Protein AF-A0A970WN74-F1 (afdb_monomer)

Foldseek 3Di:
DDDQDQQDPPQDPQLNVQCVVCSVVFPDDPPVLNVLSSQLSNLLVQLLPDPDPVSVVVSLVSNVVSCVVSVQAPDPDDDDDDDDRPVNVSVVVSVVVVD

Sequence (99 aa):
MSRKPTAPSHLDTAAKTVWKRLVGEIPDQSPGTLLTLEQLCYAWSQWSTAEDDDSRLRWSRCCRQWLAELKLTPKSRKASGRQTSALLRLTQDRRSDAS

pLDDT: mean 79.5, std 17.75, range [36.66, 95.88]

Solvent-accessible surface area (backbone atoms only — not comparable to full-atom values): 5935 Å² total; per-residue (Å²): 132,85,79,77,83,78,69,67,83,89,50,53,74,64,17,42,53,48,38,70,63,44,71,77,70,42,90,61,83,47,74,69,51,48,52,44,49,50,53,28,19,50,27,46,37,53,30,72,70,41,88,49,71,67,54,28,52,52,25,49,50,49,31,53,50,34,32,51,75,55,60,50,46,92,81,85,70,80,94,70,78,97,70,76,38,54,65,55,54,56,56,54,49,58,59,59,75,73,108

Structure (mmCIF, N/CA/C/O backbone):
data_AF-A0A970WN74-F1
#
_entry.id   AF-A0A970WN74-F1
#
loop_
_atom_site.group_PDB
_atom_site.id
_atom_site.type_symbol
_atom_site.label_atom_id
_atom_site.label_alt_id
_atom_site.label_comp_id
_atom_site.label_asym_id
_atom_site.label_entity_id
_atom_site.label_seq_id
_atom_site.pdbx_PDB_ins_code
_atom_site.Cartn_x
_atom_site.Cartn_y
_atom_site.Cartn_z
_atom_site.occupancy
_atom_site.B_iso_or_equiv
_atom_site.auth_seq_id
_atom_site.auth_comp_id
_atom_site.auth_asym_id
_atom_site.auth_atom_id
_atom_site.pdbx_PDB_model_num
ATOM 1 N N . MET A 1 1 ? -8.052 10.733 21.059 1.00 42.72 1 MET A N 1
ATOM 2 C CA . MET A 1 1 ? -7.519 10.785 19.679 1.00 42.72 1 MET A CA 1
ATOM 3 C C . MET A 1 1 ? -6.614 9.577 19.473 1.00 42.72 1 MET A C 1
ATOM 5 O O . MET A 1 1 ? -5.529 9.566 20.040 1.00 42.72 1 MET A O 1
ATOM 9 N N . SER A 1 2 ? -7.047 8.538 18.749 1.00 53.56 2 SER A N 1
ATOM 10 C CA . SER A 1 2 ? -6.153 7.409 18.440 1.00 53.56 2 SER A CA 1
ATOM 11 C C . SER A 1 2 ? -5.046 7.881 17.504 1.00 53.56 2 SER A C 1
ATOM 13 O O . SER A 1 2 ? -5.323 8.422 16.432 1.00 53.56 2 SER A O 1
ATOM 15 N N . ARG A 1 3 ? -3.787 7.713 17.924 1.00 69.75 3 ARG A N 1
ATOM 16 C CA . ARG A 1 3 ? -2.623 7.963 17.069 1.00 69.75 3 ARG A CA 1
ATOM 17 C C . ARG A 1 3 ? -2.697 7.011 15.878 1.00 69.75 3 ARG A C 1
ATOM 19 O O . ARG A 1 3 ? -2.827 5.807 16.071 1.00 69.75 3 ARG A O 1
ATOM 26 N N . LYS A 1 4 ? -2.624 7.549 14.658 1.00 77.19 4 LYS A N 1
ATOM 27 C CA . LYS A 1 4 ? -2.508 6.717 13.457 1.00 77.19 4 LYS A CA 1
ATOM 28 C C . LYS A 1 4 ? -1.193 5.922 13.523 1.00 77.19 4 LYS A C 1
ATOM 30 O O . LYS A 1 4 ? -0.179 6.513 13.901 1.00 77.19 4 LYS A O 1
ATOM 35 N N . PRO A 1 5 ? -1.193 4.635 13.143 1.00 85.19 5 PRO A N 1
ATOM 36 C CA . PRO A 1 5 ? 0.011 3.821 13.087 1.00 85.19 5 PRO A CA 1
ATOM 37 C C . PRO A 1 5 ? 1.069 4.455 12.185 1.00 85.19 5 PRO A C 1
ATOM 39 O O . PRO A 1 5 ? 0.789 4.8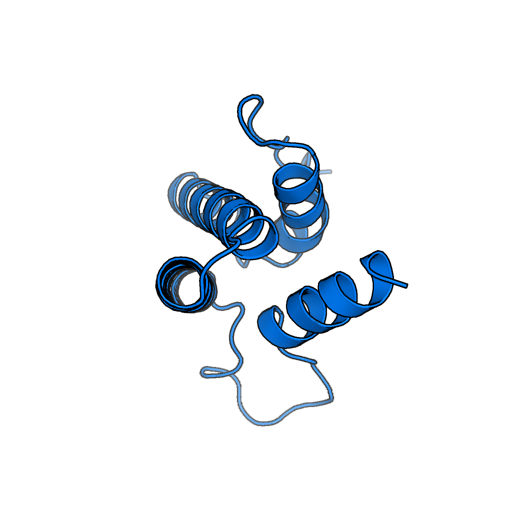55 11.048 1.00 85.19 5 PRO A O 1
ATOM 42 N N . THR A 1 6 ? 2.292 4.546 12.700 1.00 88.12 6 THR A N 1
ATOM 43 C CA . THR A 1 6 ? 3.445 5.026 11.938 1.00 88.12 6 THR A CA 1
ATOM 44 C C . THR A 1 6 ? 3.819 4.003 10.870 1.00 88.12 6 THR A C 1
ATOM 46 O O . THR A 1 6 ? 3.745 2.800 11.111 1.00 88.12 6 THR A O 1
ATOM 49 N N . ALA A 1 7 ? 4.229 4.482 9.696 1.00 89.31 7 ALA A N 1
ATOM 50 C CA . ALA A 1 7 ? 4.731 3.612 8.640 1.00 89.31 7 ALA A CA 1
ATOM 51 C C . ALA A 1 7 ? 5.999 2.862 9.100 1.00 89.31 7 ALA A C 1
ATOM 53 O O . ALA A 1 7 ? 6.856 3.484 9.739 1.00 89.31 7 ALA A O 1
ATOM 54 N N . PRO A 1 8 ? 6.158 1.577 8.744 1.00 91.31 8 PRO A N 1
ATOM 55 C CA . PRO A 1 8 ? 7.373 0.822 9.027 1.00 91.31 8 PRO A CA 1
ATOM 56 C C . PRO A 1 8 ? 8.630 1.501 8.464 1.00 91.31 8 PRO A C 1
ATOM 58 O O . PRO A 1 8 ? 8.618 2.099 7.382 1.00 91.31 8 PRO A O 1
ATOM 61 N N . SER A 1 9 ? 9.736 1.427 9.209 1.00 90.69 9 SER A N 1
ATOM 62 C CA . SER A 1 9 ? 10.981 2.144 8.892 1.00 90.69 9 SER A CA 1
ATOM 63 C C . SER A 1 9 ? 11.626 1.680 7.587 1.00 90.69 9 SER A C 1
ATOM 65 O O . SER A 1 9 ? 12.155 2.517 6.852 1.00 90.69 9 SER A O 1
ATOM 67 N N . HIS A 1 10 ? 11.528 0.381 7.295 1.00 89.31 10 HIS A N 1
ATOM 68 C CA . HIS A 1 10 ? 12.122 -0.280 6.133 1.00 89.31 10 HIS A CA 1
ATOM 69 C C . HIS A 1 10 ? 11.396 0.015 4.810 1.00 89.31 10 HIS A C 1
ATOM 71 O O . HIS A 1 10 ? 11.927 -0.295 3.749 1.00 89.31 10 HIS A O 1
ATOM 77 N N . LEU A 1 11 ? 10.195 0.604 4.848 1.00 92.00 11 LEU A N 1
ATOM 78 C CA . LEU A 1 11 ? 9.509 1.026 3.631 1.00 92.00 11 LEU A CA 1
ATOM 79 C C . LEU A 1 11 ? 10.257 2.198 2.986 1.00 92.00 11 LEU A C 1
ATOM 81 O O . LEU A 1 11 ? 10.672 3.143 3.666 1.00 92.00 11 LEU A O 1
ATOM 85 N N . ASP A 1 12 ? 10.388 2.174 1.666 1.00 92.81 12 ASP A N 1
ATOM 86 C CA . ASP A 1 12 ? 10.890 3.319 0.911 1.00 92.81 12 ASP A CA 1
ATOM 87 C C . ASP A 1 12 ? 9.880 4.484 0.884 1.00 92.81 12 ASP A C 1
ATOM 89 O O . ASP A 1 12 ? 8.772 4.421 1.429 1.00 92.81 12 ASP A O 1
ATOM 93 N N . THR A 1 13 ? 10.280 5.595 0.266 1.00 91.12 13 THR A N 1
ATOM 94 C CA . THR A 1 13 ? 9.472 6.818 0.184 1.00 91.12 13 THR A CA 1
ATOM 95 C C . THR A 1 13 ? 8.138 6.604 -0.540 1.00 91.12 13 THR A C 1
ATOM 97 O O . THR A 1 13 ? 7.113 7.142 -0.103 1.00 91.12 13 THR A O 1
ATOM 100 N N . ALA A 1 14 ? 8.116 5.800 -1.607 1.00 89.62 14 ALA A N 1
ATOM 101 C CA . ALA A 1 14 ? 6.901 5.523 -2.369 1.00 89.62 14 ALA A CA 1
ATOM 102 C C . ALA A 1 14 ? 5.917 4.690 -1.531 1.00 89.62 14 ALA A C 1
ATOM 104 O O . ALA A 1 14 ? 4.754 5.067 -1.362 1.00 89.62 14 ALA A O 1
ATOM 105 N N . ALA A 1 15 ? 6.404 3.623 -0.901 1.00 91.81 15 ALA A N 1
ATOM 106 C CA . ALA A 1 15 ? 5.635 2.772 -0.004 1.00 91.81 15 ALA A CA 1
ATOM 107 C C . ALA A 1 15 ? 5.105 3.546 1.220 1.00 91.81 15 ALA A C 1
ATOM 109 O O . ALA A 1 15 ? 3.928 3.436 1.569 1.00 91.81 15 ALA A O 1
ATOM 110 N N . LYS A 1 16 ? 5.926 4.409 1.838 1.00 93.19 16 LYS A N 1
ATOM 111 C CA . LYS A 1 16 ? 5.509 5.290 2.949 1.00 93.19 16 LYS A CA 1
ATOM 112 C C . LYS A 1 16 ? 4.403 6.265 2.543 1.00 93.19 16 LYS A C 1
ATOM 114 O O . LYS A 1 16 ? 3.552 6.609 3.369 1.00 93.19 16 LYS A O 1
ATOM 119 N N . THR A 1 17 ? 4.396 6.714 1.290 1.00 91.44 17 THR A N 1
ATOM 120 C CA . THR A 1 17 ? 3.345 7.591 0.758 1.00 91.44 17 THR A CA 1
ATOM 121 C C . THR A 1 17 ? 2.018 6.845 0.643 1.00 91.44 17 THR A C 1
ATOM 123 O O . THR A 1 17 ? 0.990 7.358 1.090 1.00 91.44 17 THR A O 1
ATOM 126 N N . VAL A 1 18 ? 2.039 5.606 0.144 1.00 90.44 18 VAL A N 1
ATOM 127 C CA . VAL A 1 18 ? 0.849 4.741 0.095 1.00 90.44 18 VAL A CA 1
ATOM 128 C C . VAL A 1 18 ? 0.329 4.427 1.498 1.00 90.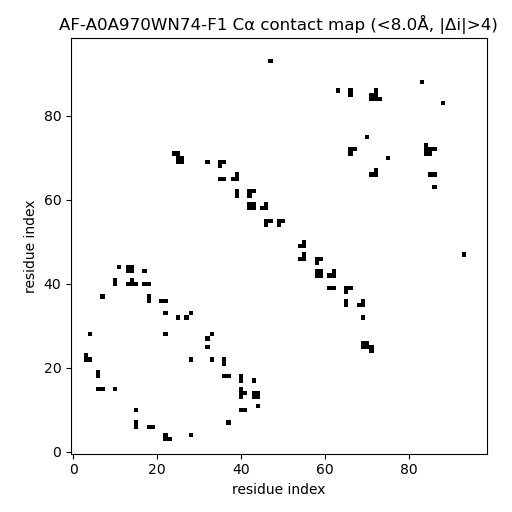44 18 VAL A C 1
ATOM 130 O O . VAL A 1 18 ? -0.873 4.557 1.738 1.00 90.44 18 VAL A O 1
ATOM 133 N N . TRP A 1 19 ? 1.216 4.127 2.451 1.00 93.38 19 TRP A N 1
ATOM 134 C CA . TRP A 1 19 ? 0.839 3.878 3.846 1.00 93.38 19 TRP A CA 1
ATOM 135 C C . TRP A 1 19 ? 0.046 5.043 4.439 1.00 93.38 19 TRP A C 1
ATOM 137 O O . TRP A 1 19 ? -1.061 4.859 4.942 1.00 93.38 19 TRP A O 1
ATOM 147 N N . LYS A 1 20 ? 0.584 6.268 4.352 1.00 91.25 20 LYS A N 1
ATOM 148 C CA . LYS A 1 20 ? -0.050 7.470 4.924 1.00 91.25 20 LYS A CA 1
ATOM 149 C C . LYS A 1 20 ? -1.449 7.721 4.363 1.00 91.25 20 LYS A C 1
ATOM 151 O O . LYS A 1 20 ? -2.308 8.219 5.090 1.00 91.25 20 LYS A O 1
ATOM 156 N N . ARG A 1 21 ? -1.669 7.379 3.092 1.00 87.19 21 ARG A N 1
ATOM 157 C CA . ARG A 1 21 ? -2.963 7.521 2.416 1.00 87.19 21 ARG A CA 1
ATOM 158 C C . ARG A 1 21 ? -3.957 6.462 2.889 1.00 87.19 21 ARG A C 1
ATOM 160 O O . ARG A 1 21 ? -5.069 6.803 3.272 1.00 87.19 21 ARG A O 1
ATOM 167 N N . LEU A 1 22 ? -3.545 5.195 2.909 1.00 88.50 22 LEU A N 1
ATOM 168 C CA . LEU A 1 22 ? -4.462 4.072 3.119 1.00 88.50 22 LEU A CA 1
ATOM 169 C C . LEU A 1 22 ? -4.687 3.698 4.587 1.00 88.50 22 LEU A C 1
ATOM 171 O O . LEU A 1 22 ? -5.746 3.171 4.907 1.00 88.50 22 LEU A O 1
ATOM 175 N N . VAL A 1 23 ? -3.766 4.004 5.506 1.00 89.75 23 VAL A N 1
ATOM 176 C CA . VAL A 1 23 ? -3.897 3.635 6.935 1.00 89.75 23 VAL A CA 1
ATOM 177 C C . VAL A 1 23 ? -5.131 4.248 7.619 1.00 89.75 23 VAL A C 1
ATOM 179 O O . VAL A 1 23 ? -5.569 3.779 8.667 1.00 89.75 23 VAL A O 1
ATOM 182 N N . GLY A 1 24 ? -5.699 5.316 7.047 1.00 85.81 24 GLY A N 1
ATOM 183 C CA . GLY A 1 24 ? -6.965 5.906 7.494 1.00 85.81 24 GLY A CA 1
ATOM 184 C C . GLY A 1 24 ? -8.212 5.355 6.794 1.00 85.81 24 GLY A C 1
ATOM 185 O O . GLY A 1 24 ? -9.313 5.651 7.244 1.00 85.81 24 GLY A O 1
ATOM 186 N N . GLU A 1 25 ? -8.048 4.599 5.706 1.00 84.12 25 GLU A N 1
ATOM 187 C CA . GLU A 1 25 ? -9.136 4.003 4.916 1.00 84.12 25 GLU A CA 1
ATOM 188 C C . GLU A 1 25 ? -9.372 2.518 5.253 1.00 84.12 25 GLU A C 1
ATOM 190 O O . GLU A 1 25 ? -10.421 1.974 4.907 1.00 84.12 25 GLU A O 1
ATOM 195 N N . ILE A 1 26 ? -8.414 1.857 5.916 1.00 84.19 26 ILE A N 1
ATOM 196 C CA . ILE A 1 26 ? -8.536 0.453 6.334 1.00 84.19 26 ILE A CA 1
ATOM 197 C C . ILE A 1 26 ? -9.612 0.273 7.424 1.00 84.19 26 ILE A C 1
ATOM 199 O O . ILE A 1 26 ? -9.802 1.163 8.256 1.00 84.19 26 ILE A O 1
ATOM 203 N N . PRO A 1 27 ? -10.321 -0.873 7.434 1.00 78.12 27 PRO A N 1
ATOM 204 C CA . PRO A 1 27 ? -11.459 -1.105 8.329 1.00 78.12 27 PRO A CA 1
ATOM 205 C C . PRO A 1 27 ? -11.080 -1.167 9.815 1.00 78.12 27 PRO A C 1
ATOM 207 O O . PRO A 1 27 ? -11.890 -0.808 10.667 1.00 78.12 27 PRO A O 1
ATOM 210 N N . ASP A 1 28 ? -9.862 -1.607 10.126 1.00 82.62 28 ASP A N 1
ATOM 211 C CA . ASP A 1 28 ? -9.313 -1.690 11.475 1.00 82.62 28 ASP A CA 1
ATOM 212 C C . ASP A 1 28 ? -7.786 -1.534 11.442 1.00 82.62 28 ASP A C 1
ATOM 214 O O . ASP A 1 28 ? -7.159 -1.597 10.388 1.00 82.62 28 ASP A O 1
ATOM 218 N N . GLN A 1 29 ? -7.188 -1.315 12.612 1.00 86.94 29 GLN A N 1
ATOM 219 C CA . GLN A 1 29 ? -5.737 -1.185 12.786 1.00 86.94 29 GLN A CA 1
ATOM 220 C C . GLN A 1 29 ? -5.167 -2.364 13.582 1.00 86.94 29 GLN A C 1
ATOM 222 O O . GLN A 1 29 ? -4.224 -2.198 14.357 1.00 86.94 29 GLN A O 1
ATOM 227 N N . SER A 1 30 ? -5.758 -3.554 13.436 1.00 88.0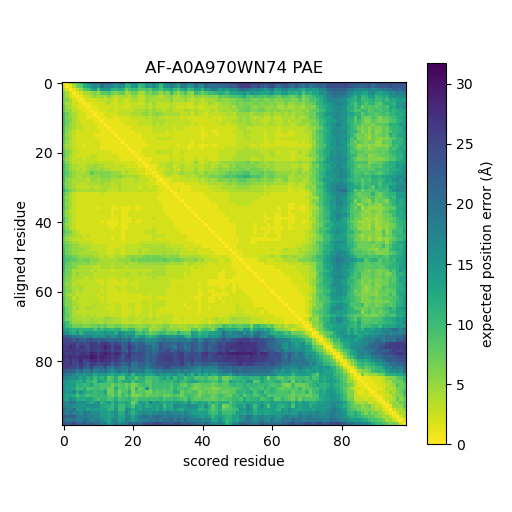6 30 SER A N 1
ATOM 228 C CA . SER A 1 30 ? -5.204 -4.759 14.047 1.00 88.06 30 SER A CA 1
ATOM 229 C C . SER A 1 30 ? -3.822 -5.079 13.456 1.00 88.06 30 SER A C 1
ATOM 231 O O . SER A 1 30 ? -3.540 -4.722 12.306 1.00 88.06 30 SER A O 1
ATOM 233 N N . PRO A 1 31 ? -2.949 -5.779 14.201 1.00 86.94 31 PRO A N 1
ATOM 234 C CA . PRO A 1 31 ? -1.623 -6.146 13.709 1.00 86.94 31 PRO A CA 1
ATOM 235 C C . PRO A 1 31 ? -1.655 -6.879 12.358 1.00 86.94 31 PRO A C 1
ATOM 237 O O . PRO A 1 31 ? -0.841 -6.585 11.489 1.00 86.94 31 PRO A O 1
ATOM 240 N N . GLY A 1 32 ? -2.630 -7.769 12.138 1.00 87.94 32 GLY A N 1
ATOM 241 C CA . GLY A 1 32 ? -2.789 -8.488 10.867 1.00 87.94 32 GLY A CA 1
ATOM 242 C C . GLY A 1 32 ? -3.145 -7.568 9.695 1.00 87.94 32 GLY A C 1
ATOM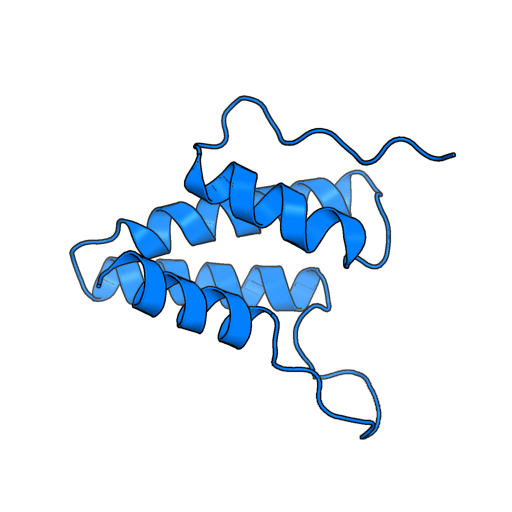 243 O O . GLY A 1 32 ? -2.557 -7.672 8.616 1.00 87.94 32 GLY A O 1
ATOM 244 N N . THR A 1 33 ? -4.051 -6.612 9.911 1.00 89.44 33 THR A N 1
ATOM 245 C CA . THR A 1 33 ? -4.435 -5.627 8.888 1.00 89.44 33 THR A CA 1
ATOM 246 C C . THR A 1 33 ? -3.279 -4.680 8.559 1.00 89.44 33 THR A C 1
ATOM 248 O O . THR A 1 33 ? -3.052 -4.365 7.392 1.00 89.44 33 THR A O 1
ATOM 251 N N . LEU A 1 34 ? -2.492 -4.272 9.560 1.00 91.50 34 LEU A N 1
ATOM 252 C CA . LEU A 1 34 ? -1.310 -3.429 9.352 1.00 91.50 34 LEU A CA 1
ATOM 253 C C . LEU A 1 34 ? -0.188 -4.158 8.603 1.00 91.50 34 LEU A C 1
ATOM 255 O O . LEU A 1 34 ? 0.409 -3.564 7.709 1.00 91.50 34 LEU A O 1
ATOM 259 N N . LEU A 1 35 ? 0.043 -5.444 8.889 1.00 92.50 35 LEU A N 1
ATOM 260 C CA . LEU A 1 35 ? 0.964 -6.274 8.104 1.00 92.50 35 LEU A CA 1
ATOM 261 C C . LEU A 1 35 ? 0.495 -6.400 6.651 1.00 92.50 35 LEU A C 1
ATOM 263 O O . LEU A 1 35 ? 1.287 -6.277 5.723 1.00 92.50 35 LEU A O 1
ATOM 267 N N . THR A 1 36 ? -0.806 -6.574 6.433 1.00 93.25 36 THR A N 1
ATOM 268 C CA . THR A 1 36 ? -1.378 -6.637 5.081 1.00 93.25 36 THR A CA 1
ATOM 269 C C . THR A 1 36 ? -1.197 -5.307 4.334 1.00 93.25 36 THR A C 1
ATOM 271 O O . THR A 1 36 ? -0.854 -5.290 3.150 1.00 93.25 36 THR A O 1
ATOM 274 N N . LEU A 1 37 ? -1.368 -4.174 5.027 1.00 94.00 37 LEU A N 1
ATOM 275 C CA . LEU A 1 37 ? -1.097 -2.846 4.476 1.00 94.00 37 LEU A CA 1
ATOM 276 C C . LEU A 1 37 ? 0.386 -2.657 4.138 1.00 94.00 37 LEU A C 1
ATOM 278 O O . LEU A 1 37 ? 0.701 -2.093 3.092 1.00 94.00 37 LEU A O 1
ATOM 282 N N . GLU A 1 38 ? 1.292 -3.144 4.981 1.00 94.81 38 GLU A N 1
ATOM 283 C CA . GLU A 1 38 ? 2.734 -3.120 4.728 1.00 94.81 38 GLU A CA 1
ATOM 284 C C . GLU A 1 38 ? 3.085 -3.877 3.444 1.00 94.81 38 GLU A C 1
ATOM 286 O O . GLU A 1 38 ? 3.745 -3.321 2.563 1.00 94.81 38 GLU A O 1
ATOM 291 N N . GLN A 1 39 ? 2.559 -5.097 3.289 1.00 95.31 39 GLN A N 1
ATOM 292 C CA . GLN A 1 39 ? 2.766 -5.919 2.094 1.00 95.31 39 GLN A CA 1
ATOM 293 C C . GLN A 1 39 ? 2.223 -5.251 0.827 1.00 95.31 39 GLN A C 1
ATOM 295 O O . GLN A 1 39 ? 2.864 -5.298 -0.225 1.00 95.31 39 GLN A O 1
ATOM 300 N N . LEU A 1 40 ? 1.075 -4.572 0.919 1.00 94.62 40 LEU A N 1
ATOM 301 C CA . LEU A 1 40 ? 0.560 -3.758 -0.179 1.00 94.62 40 LEU A CA 1
ATOM 302 C C . LEU A 1 40 ? 1.509 -2.603 -0.527 1.00 94.62 40 LEU A C 1
ATOM 304 O O . LEU A 1 40 ? 1.789 -2.383 -1.703 1.00 94.62 40 LEU A O 1
ATOM 308 N N . CYS A 1 41 ? 1.990 -1.858 0.470 1.00 94.94 41 CYS A N 1
ATOM 309 C CA . CYS A 1 41 ? 2.874 -0.713 0.249 1.00 94.94 41 CYS A CA 1
ATOM 310 C C . CYS A 1 41 ? 4.194 -1.147 -0.400 1.00 94.94 41 CYS A C 1
ATOM 312 O O . CYS A 1 41 ? 4.658 -0.502 -1.341 1.00 94.94 41 CYS A O 1
ATOM 314 N N . TYR A 1 42 ? 4.760 -2.264 0.057 1.00 95.06 42 TYR A N 1
ATOM 315 C CA . TYR A 1 42 ? 5.952 -2.852 -0.541 1.00 95.06 42 TYR A CA 1
ATOM 316 C C . TYR A 1 42 ? 5.698 -3.311 -1.983 1.00 95.06 42 TYR A C 1
ATOM 318 O O . TYR A 1 42 ? 6.418 -2.903 -2.894 1.00 95.06 42 TYR A O 1
ATOM 326 N N . ALA A 1 43 ? 4.631 -4.083 -2.221 1.00 94.75 43 ALA A N 1
ATOM 327 C CA . ALA A 1 43 ? 4.269 -4.537 -3.563 1.00 94.75 43 ALA A CA 1
ATOM 328 C C . ALA A 1 43 ? 4.012 -3.366 -4.525 1.00 94.75 43 ALA A C 1
ATOM 330 O O . ALA A 1 43 ? 4.368 -3.449 -5.699 1.00 94.75 43 ALA A O 1
ATOM 331 N N . TRP A 1 44 ? 3.430 -2.268 -4.032 1.00 93.00 44 TRP A N 1
ATOM 332 C CA . TRP A 1 44 ? 3.216 -1.052 -4.809 1.00 93.00 44 TRP A CA 1
ATOM 333 C C . TRP A 1 44 ? 4.530 -0.409 -5.246 1.00 93.00 44 TRP A C 1
ATOM 335 O O . TRP A 1 44 ? 4.679 -0.058 -6.416 1.00 93.00 44 TRP A O 1
ATOM 345 N N . SER A 1 45 ? 5.489 -0.284 -4.324 1.00 94.19 45 SER A N 1
ATOM 346 C CA . SER A 1 45 ? 6.812 0.247 -4.649 1.00 94.19 45 SER A CA 1
ATOM 347 C C . SER A 1 45 ? 7.495 -0.599 -5.724 1.00 94.19 45 SER A C 1
ATOM 349 O O . SER A 1 45 ? 7.853 -0.076 -6.779 1.00 94.19 45 SER A O 1
ATOM 351 N N . GLN A 1 46 ? 7.545 -1.920 -5.534 1.00 94.88 46 GLN A N 1
ATOM 352 C CA . GLN A 1 46 ? 8.150 -2.831 -6.508 1.00 94.88 46 GLN A CA 1
ATOM 353 C C . GLN A 1 46 ? 7.437 -2.795 -7.868 1.00 94.88 46 GLN A C 1
ATOM 355 O O . GLN A 1 46 ? 8.067 -2.839 -8.920 1.00 94.88 46 GLN A O 1
ATOM 360 N N . TRP A 1 47 ? 6.109 -2.657 -7.873 1.00 93.75 47 TRP A N 1
ATOM 361 C CA . TRP A 1 47 ? 5.348 -2.476 -9.106 1.00 93.75 47 TRP A CA 1
ATOM 362 C C . TRP A 1 47 ? 5.688 -1.162 -9.824 1.00 93.75 47 TRP A C 1
ATOM 364 O O . TRP A 1 47 ? 5.708 -1.111 -11.059 1.00 93.75 47 TRP A O 1
ATOM 374 N N . SER A 1 48 ? 5.928 -0.092 -9.061 1.00 90.62 48 SER A N 1
ATOM 375 C CA . SER A 1 48 ? 6.237 1.240 -9.586 1.00 90.62 48 SER A CA 1
ATOM 376 C C . SER A 1 48 ? 7.637 1.336 -10.195 1.00 90.62 48 SER A C 1
ATOM 378 O O . SER A 1 48 ? 7.799 2.029 -11.198 1.00 90.62 48 SER A O 1
ATOM 380 N N . THR A 1 49 ? 8.601 0.588 -9.655 1.00 92.75 49 THR A N 1
ATOM 381 C CA . THR A 1 49 ? 9.998 0.566 -10.112 1.00 92.75 49 THR A CA 1
ATOM 382 C C . THR A 1 49 ? 10.310 -0.563 -11.093 1.00 92.75 49 THR A C 1
ATOM 384 O O . THR A 1 49 ? 11.371 -0.545 -11.703 1.00 92.75 49 THR A O 1
ATOM 387 N N . ALA A 1 50 ? 9.406 -1.529 -11.283 1.00 93.06 50 ALA A N 1
ATOM 388 C CA . ALA A 1 50 ? 9.609 -2.623 -12.228 1.00 93.06 50 ALA A CA 1
ATOM 389 C C . ALA A 1 50 ? 9.822 -2.118 -13.670 1.00 93.06 50 ALA A C 1
ATOM 391 O O . ALA A 1 50 ? 8.992 -1.379 -14.226 1.00 93.06 50 ALA A O 1
ATOM 392 N N . GLU A 1 51 ? 10.923 -2.561 -14.277 1.00 92.31 51 GLU A N 1
ATOM 393 C CA . GLU A 1 51 ? 11.353 -2.178 -15.626 1.00 92.31 51 GLU A CA 1
ATOM 394 C C . GLU A 1 51 ? 10.774 -3.105 -16.700 1.00 92.31 51 GLU A C 1
ATOM 396 O O . GLU A 1 51 ? 10.429 -2.637 -17.783 1.00 92.31 51 GLU A O 1
ATOM 401 N N . ASP A 1 52 ? 10.579 -4.384 -16.373 1.00 95.00 52 ASP A N 1
ATOM 402 C CA . ASP A 1 52 ? 10.044 -5.403 -17.273 1.00 95.00 52 ASP A CA 1
ATOM 403 C C . ASP A 1 52 ? 8.558 -5.721 -17.019 1.00 95.00 52 ASP A C 1
ATOM 405 O O . ASP A 1 52 ? 8.012 -5.537 -15.921 1.00 95.00 52 ASP A O 1
ATOM 409 N N . ASP A 1 53 ? 7.886 -6.206 -18.065 1.00 91.25 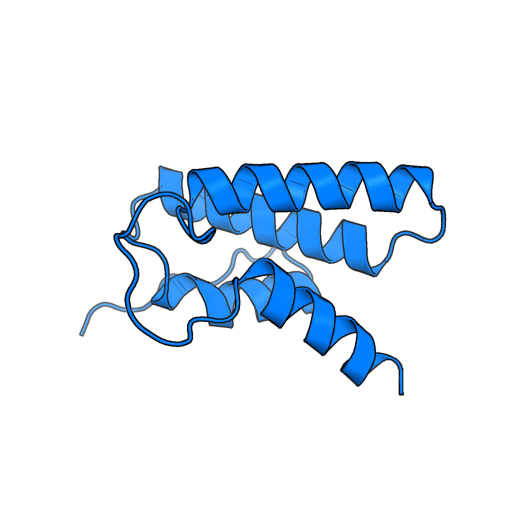53 ASP A N 1
ATOM 410 C CA . ASP A 1 53 ? 6.449 -6.484 -18.037 1.00 91.25 53 ASP A CA 1
ATOM 411 C C . ASP A 1 53 ? 6.084 -7.667 -17.132 1.00 91.25 53 ASP A C 1
ATOM 413 O O . ASP A 1 53 ? 5.021 -7.644 -16.502 1.00 91.25 53 ASP A O 1
ATOM 417 N N . ASP A 1 54 ? 6.967 -8.657 -16.986 1.00 95.44 54 ASP A N 1
ATOM 418 C CA . ASP A 1 54 ? 6.729 -9.827 -16.138 1.00 95.44 54 ASP A CA 1
ATOM 419 C C . ASP A 1 54 ? 6.735 -9.444 -14.654 1.00 95.44 54 ASP A C 1
ATOM 421 O O . ASP A 1 54 ? 5.796 -9.765 -13.911 1.00 95.44 54 ASP A O 1
ATOM 425 N N . SER A 1 55 ? 7.734 -8.676 -14.220 1.00 92.06 55 SER A N 1
ATOM 426 C CA . SER A 1 55 ? 7.812 -8.095 -12.881 1.00 92.06 55 SER A CA 1
ATOM 427 C C . SER A 1 55 ? 6.628 -7.173 -12.618 1.00 92.06 55 SER A C 1
ATOM 429 O O . SER A 1 55 ? 5.982 -7.277 -11.570 1.00 92.06 55 SER A O 1
ATOM 431 N N . ARG A 1 56 ? 6.262 -6.309 -13.577 1.00 90.38 56 ARG A N 1
ATOM 432 C CA . ARG A 1 56 ? 5.067 -5.459 -13.450 1.00 90.38 56 ARG A CA 1
ATOM 433 C C . ARG A 1 56 ? 3.806 -6.291 -13.282 1.00 90.38 56 ARG A C 1
ATOM 435 O O . ARG A 1 56 ? 2.988 -5.995 -12.409 1.00 90.38 56 ARG A O 1
ATOM 442 N N . LEU A 1 57 ? 3.620 -7.336 -14.079 1.00 93.50 57 LEU A N 1
ATOM 443 C CA . LEU A 1 57 ? 2.444 -8.191 -13.992 1.00 93.50 57 LEU A CA 1
ATOM 444 C C . LEU A 1 57 ? 2.395 -8.928 -12.650 1.00 93.50 57 LEU A C 1
ATOM 446 O O . LEU A 1 57 ? 1.336 -8.962 -12.011 1.00 93.50 57 LEU A O 1
ATOM 450 N N . ARG A 1 58 ? 3.532 -9.466 -12.194 1.00 95.88 58 ARG A N 1
ATOM 451 C CA . ARG A 1 58 ? 3.680 -10.123 -10.890 1.00 95.88 58 ARG A CA 1
ATOM 452 C C . ARG A 1 58 ? 3.293 -9.183 -9.751 1.00 95.88 58 ARG A C 1
ATOM 454 O O . ARG A 1 58 ? 2.379 -9.500 -8.990 1.00 95.88 58 ARG A O 1
ATOM 461 N N . TRP A 1 59 ? 3.914 -8.009 -9.662 1.00 93.94 59 TRP A N 1
ATOM 462 C CA . TRP A 1 59 ? 3.646 -7.066 -8.574 1.00 93.94 59 TRP A CA 1
ATOM 463 C C . TRP A 1 59 ? 2.242 -6.456 -8.649 1.00 93.94 59 TRP A C 1
ATOM 465 O O . TRP A 1 59 ? 1.602 -6.252 -7.617 1.00 93.94 59 TRP A O 1
ATOM 475 N N . SER A 1 60 ? 1.693 -6.273 -9.854 1.00 91.62 60 SER A N 1
ATOM 476 C CA . SER A 1 60 ? 0.296 -5.868 -10.050 1.00 91.62 60 SER A CA 1
ATOM 477 C C . SER A 1 60 ? -0.687 -6.901 -9.484 1.00 91.62 60 SER A C 1
ATOM 479 O O . SER A 1 60 ? -1.697 -6.534 -8.878 1.00 91.62 60 SER A O 1
ATOM 481 N N . ARG A 1 61 ? -0.400 -8.204 -9.637 1.00 92.56 61 ARG A N 1
ATOM 482 C CA . ARG A 1 61 ? -1.200 -9.283 -9.028 1.00 92.56 61 ARG A CA 1
ATOM 483 C C . ARG A 1 61 ? -1.110 -9.247 -7.502 1.00 92.56 61 ARG A C 1
ATOM 485 O O . ARG A 1 61 ? -2.157 -9.298 -6.861 1.00 92.56 61 ARG A O 1
ATOM 492 N N . CYS A 1 62 ? 0.085 -9.067 -6.939 1.00 93.19 62 CYS A N 1
ATOM 493 C CA . CYS A 1 62 ? 0.269 -8.914 -5.492 1.00 93.19 62 CYS A CA 1
ATOM 494 C C . CYS A 1 62 ? -0.511 -7.710 -4.938 1.00 93.19 62 CYS A C 1
ATOM 496 O O . CYS A 1 62 ? -1.236 -7.848 -3.957 1.00 93.19 62 CYS A O 1
ATOM 498 N N . CYS A 1 63 ? -0.452 -6.551 -5.605 1.00 91.75 63 CYS A N 1
ATOM 499 C CA . CYS A 1 63 ? -1.229 -5.373 -5.207 1.00 91.75 63 CYS A CA 1
ATOM 500 C C . CYS A 1 63 ? -2.735 -5.668 -5.177 1.00 91.75 63 CYS A C 1
ATOM 502 O O . CYS A 1 63 ? -3.419 -5.323 -4.216 1.00 91.75 63 CYS A O 1
ATOM 504 N N . ARG A 1 64 ? -3.264 -6.337 -6.213 1.00 89.81 64 ARG A N 1
ATOM 505 C CA . ARG A 1 64 ? -4.684 -6.725 -6.269 1.00 89.81 64 ARG A CA 1
ATOM 506 C C . ARG A 1 64 ? -5.077 -7.673 -5.139 1.00 89.81 64 ARG A C 1
ATOM 508 O O . ARG A 1 64 ? -6.148 -7.489 -4.568 1.00 89.81 64 ARG A O 1
ATOM 515 N N . GLN A 1 65 ? -4.230 -8.653 -4.828 1.00 91.69 65 GLN A N 1
ATOM 516 C CA . GLN A 1 65 ? -4.460 -9.599 -3.737 1.00 91.69 65 GLN A CA 1
ATOM 517 C C . GLN A 1 65 ? -4.571 -8.865 -2.398 1.00 91.69 65 GLN A C 1
ATOM 519 O O . GLN A 1 65 ? -5.596 -8.964 -1.731 1.00 91.69 65 GLN A O 1
ATOM 524 N N . TRP A 1 66 ? -3.577 -8.050 -2.043 1.00 91.19 66 TRP A N 1
ATOM 525 C CA . TRP A 1 66 ? -3.582 -7.350 -0.757 1.00 91.19 66 TRP A CA 1
ATOM 526 C C . TRP A 1 66 ? -4.682 -6.291 -0.648 1.00 91.19 66 TRP A C 1
ATOM 528 O O . TRP A 1 66 ? -5.256 -6.098 0.419 1.00 91.19 66 TRP A O 1
ATOM 538 N N . LEU A 1 67 ? -5.065 -5.647 -1.754 1.00 87.62 67 LEU A N 1
ATOM 539 C CA . LEU A 1 67 ? -6.219 -4.741 -1.770 1.00 87.62 67 LEU A CA 1
ATOM 540 C C . LEU A 1 67 ? -7.552 -5.471 -1.569 1.00 87.62 67 LEU A C 1
ATOM 542 O O . LEU A 1 67 ? -8.494 -4.875 -1.040 1.00 87.62 67 LEU A O 1
ATOM 546 N N . ALA A 1 68 ? -7.658 -6.734 -1.988 1.00 86.06 68 ALA A N 1
ATOM 547 C CA . ALA A 1 68 ? -8.817 -7.564 -1.687 1.00 86.06 68 ALA A CA 1
ATOM 548 C C . ALA A 1 68 ? -8.857 -7.941 -0.198 1.00 86.06 68 ALA A C 1
ATOM 550 O O . ALA A 1 68 ? -9.898 -7.748 0.429 1.00 86.06 68 ALA A O 1
ATOM 551 N N . GLU A 1 69 ? -7.725 -8.363 0.375 1.00 87.25 69 GLU A N 1
ATOM 552 C CA . GLU A 1 69 ? -7.592 -8.678 1.809 1.00 87.25 69 GLU A CA 1
ATOM 553 C C . GLU A 1 69 ? -7.931 -7.473 2.702 1.00 87.25 69 GLU A C 1
ATOM 555 O O . GLU A 1 69 ? -8.700 -7.582 3.655 1.00 87.25 69 GLU A O 1
ATOM 560 N N . LEU A 1 70 ? -7.464 -6.277 2.329 1.00 85.12 70 LEU A N 1
ATOM 561 C CA . LEU A 1 70 ? -7.779 -5.025 3.031 1.00 85.12 70 LEU A CA 1
ATOM 562 C C . LEU A 1 70 ? -9.210 -4.520 2.786 1.00 85.12 70 LEU A C 1
ATOM 564 O O . LEU A 1 70 ? -9.595 -3.481 3.322 1.00 85.12 70 LEU A O 1
ATOM 568 N N . LYS A 1 71 ? -10.000 -5.214 1.953 1.00 79.62 71 LYS A N 1
ATOM 569 C CA . LYS A 1 71 ? -11.356 -4.811 1.536 1.00 79.62 71 LYS A CA 1
ATOM 570 C C . LYS A 1 71 ? -11.402 -3.414 0.896 1.00 79.62 71 LYS A C 1
ATOM 572 O O . LYS A 1 71 ? -12.426 -2.732 0.937 1.00 79.62 71 LYS A O 1
ATOM 577 N N . LEU A 1 72 ? -10.302 -3.007 0.260 1.00 68.69 72 LEU A N 1
ATOM 578 C CA . LEU A 1 72 ? -10.148 -1.735 -0.458 1.00 68.69 72 LEU A CA 1
ATOM 579 C C . LEU A 1 72 ? -10.579 -1.833 -1.935 1.00 68.69 72 LEU A C 1
ATOM 581 O O . LEU A 1 72 ? -10.585 -0.835 -2.663 1.00 68.69 72 LEU A O 1
ATOM 585 N N . THR A 1 73 ? -10.957 -3.032 -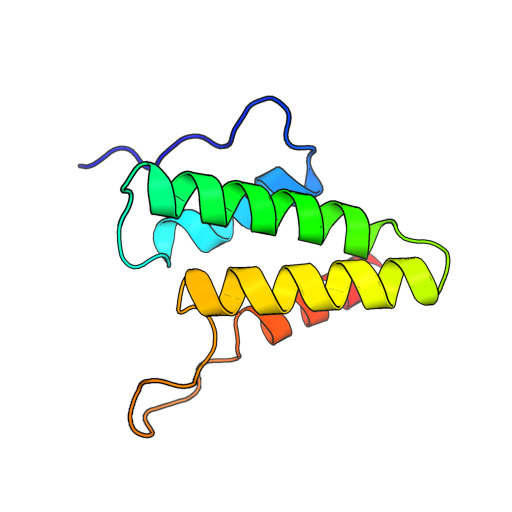2.393 1.00 59.31 73 THR A N 1
ATOM 586 C CA . THR A 1 73 ? -11.597 -3.243 -3.697 1.00 59.31 73 THR A CA 1
ATOM 587 C C . THR A 1 73 ? -13.128 -3.224 -3.572 1.00 59.31 73 THR A C 1
ATOM 589 O O . THR A 1 73 ? -13.692 -3.801 -2.637 1.00 59.31 73 THR A O 1
ATOM 592 N N . PRO A 1 74 ? -13.850 -2.584 -4.510 1.00 51.34 74 PRO A N 1
ATOM 593 C CA . PRO A 1 74 ? -15.306 -2.558 -4.492 1.00 51.34 74 PRO A CA 1
ATOM 594 C C . PRO A 1 74 ? -15.857 -3.911 -4.967 1.00 51.34 74 PRO A C 1
ATOM 596 O O . PRO A 1 74 ? -16.155 -4.092 -6.143 1.00 51.34 74 PRO A O 1
ATOM 599 N N . LYS A 1 75 ? -15.978 -4.889 -4.062 1.00 47.56 75 LYS A N 1
ATOM 600 C CA . LYS A 1 75 ? -16.705 -6.145 -4.341 1.00 47.56 75 LYS A CA 1
ATOM 601 C C . LYS A 1 75 ? -17.665 -6.600 -3.238 1.00 47.56 75 LYS A C 1
ATOM 603 O O . LYS A 1 75 ? -18.268 -7.656 -3.366 1.00 47.56 75 LYS A O 1
ATOM 608 N N . SER A 1 76 ? -17.859 -5.796 -2.188 1.00 42.94 76 SER A N 1
ATOM 609 C CA . SER A 1 76 ? -18.700 -6.182 -1.041 1.00 42.94 76 SER A CA 1
ATOM 610 C C . SER A 1 76 ? -19.717 -5.129 -0.573 1.00 42.94 76 SER A C 1
ATOM 612 O O . SER A 1 76 ? -20.385 -5.351 0.435 1.00 42.94 76 SER A O 1
ATOM 614 N N . ARG A 1 77 ? -19.896 -3.994 -1.261 1.00 44.66 77 ARG A N 1
ATOM 615 C CA . ARG A 1 77 ? -20.974 -3.050 -0.916 1.00 44.66 77 ARG A CA 1
ATOM 616 C C . ARG A 1 77 ? -21.901 -2.817 -2.101 1.00 44.66 77 ARG A C 1
ATOM 618 O O . ARG A 1 77 ? -21.447 -2.465 -3.186 1.00 44.66 77 ARG A O 1
ATOM 625 N N . LYS A 1 78 ? -23.199 -3.042 -1.851 1.00 36.66 78 LYS A N 1
ATOM 626 C CA . LYS A 1 78 ? -24.333 -2.609 -2.677 1.00 36.66 78 LYS A CA 1
ATOM 627 C C . LYS A 1 78 ? -24.048 -1.225 -3.262 1.00 36.66 78 LYS A C 1
ATOM 629 O O . LYS A 1 78 ? -23.576 -0.346 -2.544 1.00 36.66 78 LYS A O 1
ATOM 634 N N . ALA A 1 79 ? -24.360 -1.082 -4.546 1.00 41.38 79 ALA A N 1
ATOM 635 C CA . ALA A 1 79 ? -24.244 0.131 -5.338 1.00 41.38 79 ALA A CA 1
ATOM 636 C C . ALA A 1 79 ? -24.565 1.400 -4.529 1.00 41.38 79 ALA A C 1
ATOM 638 O O . ALA A 1 79 ? -25.717 1.675 -4.209 1.00 41.38 79 ALA A O 1
ATOM 639 N N . SER A 1 80 ? -23.534 2.172 -4.201 1.00 37.19 80 SER A N 1
ATOM 640 C CA . SER A 1 80 ? -23.675 3.552 -3.757 1.00 37.19 80 SER A CA 1
ATOM 641 C C . SER A 1 80 ? -22.423 4.320 -4.159 1.00 37.19 80 SER A C 1
ATOM 643 O O . SER A 1 80 ? -21.320 3.994 -3.729 1.00 37.19 80 SER A O 1
ATOM 645 N N . GLY A 1 81 ? -22.627 5.294 -5.047 1.00 40.06 81 GLY A N 1
ATOM 646 C CA . GLY A 1 81 ? -21.848 6.523 -5.167 1.00 40.06 81 GLY A CA 1
ATOM 647 C C . GLY A 1 81 ? -20.329 6.415 -5.305 1.00 40.06 81 GLY A C 1
ATOM 648 O O . GLY A 1 81 ? -19.611 6.368 -4.316 1.00 40.06 81 GLY A O 1
ATOM 649 N N . ARG A 1 82 ? -19.843 6.557 -6.545 1.00 45.84 82 ARG A N 1
ATOM 650 C CA . ARG A 1 82 ? -18.637 7.343 -6.886 1.00 45.84 82 ARG A CA 1
ATOM 651 C C . ARG A 1 82 ? -17.415 7.141 -5.963 1.00 45.84 82 ARG A C 1
ATOM 653 O O . ARG A 1 82 ? -16.826 8.112 -5.508 1.00 45.84 82 ARG A O 1
ATOM 660 N N . GLN A 1 83 ? -17.002 5.899 -5.713 1.00 45.38 83 GLN A N 1
ATOM 661 C CA . GLN A 1 83 ? -15.688 5.606 -5.129 1.00 45.38 83 GLN A CA 1
ATOM 662 C C . GLN A 1 83 ? -14.792 4.971 -6.188 1.00 45.38 83 GLN A C 1
ATOM 664 O O . GLN A 1 83 ? -14.929 3.799 -6.536 1.00 45.38 83 GLN A O 1
ATOM 669 N N . THR A 1 84 ? -13.868 5.767 -6.718 1.00 55.09 84 THR A N 1
ATOM 670 C CA . THR A 1 84 ? -12.754 5.297 -7.541 1.00 55.09 84 THR A CA 1
ATOM 671 C C . THR A 1 84 ? -11.996 4.235 -6.740 1.00 55.09 84 THR A C 1
ATOM 673 O O . THR A 1 84 ? -11.586 4.495 -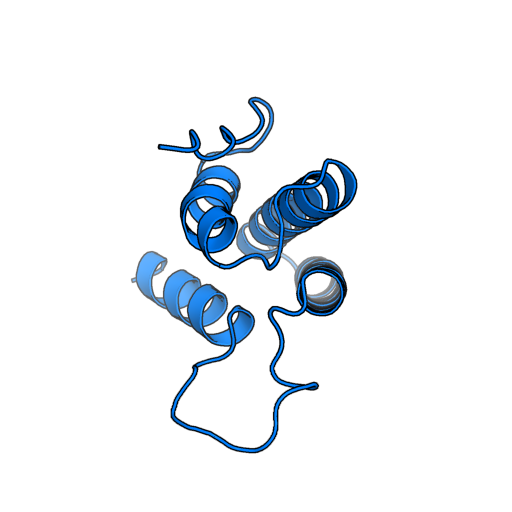5.603 1.00 55.09 84 THR A O 1
ATOM 676 N N . SER A 1 85 ? -11.851 3.021 -7.286 1.00 62.97 85 SER A N 1
ATOM 677 C CA . SER A 1 85 ? -11.185 1.925 -6.568 1.00 62.97 85 SER A CA 1
ATOM 678 C C . SER A 1 85 ? -9.793 2.370 -6.098 1.00 62.97 85 SER A C 1
ATOM 680 O O . SER A 1 85 ? -9.128 3.144 -6.787 1.00 62.97 85 SER A O 1
ATO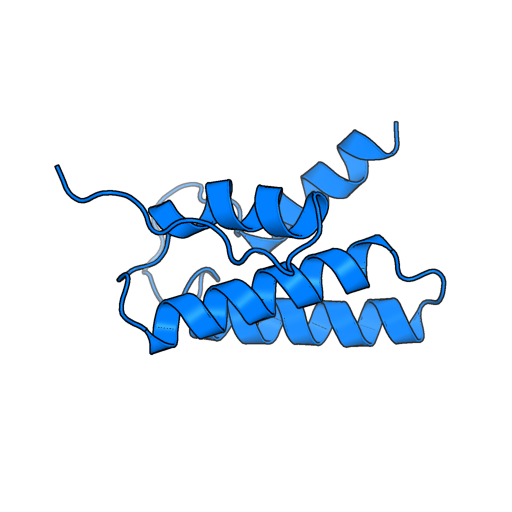M 682 N N . ALA A 1 86 ? -9.351 1.927 -4.915 1.00 67.50 86 ALA A N 1
ATOM 683 C CA . ALA A 1 86 ? -8.038 2.315 -4.388 1.00 67.50 86 ALA A CA 1
ATOM 684 C C . ALA A 1 86 ? -6.912 1.983 -5.386 1.00 67.50 86 ALA A C 1
ATOM 686 O O . ALA A 1 86 ? -6.008 2.787 -5.580 1.00 67.50 86 ALA A O 1
ATOM 687 N N . LEU A 1 87 ? -7.047 0.867 -6.116 1.00 65.44 87 LEU A N 1
ATOM 688 C CA . LEU A 1 87 ? -6.214 0.538 -7.278 1.00 65.44 87 LEU A CA 1
ATOM 689 C C . LEU A 1 87 ? -6.204 1.648 -8.325 1.00 65.44 87 LEU A C 1
ATOM 691 O O . LEU A 1 87 ? -5.133 2.104 -8.699 1.00 65.44 87 LEU A O 1
ATOM 695 N N . LEU A 1 88 ? -7.378 2.079 -8.794 1.00 68.25 88 LEU A N 1
ATOM 696 C CA . LEU A 1 88 ? -7.480 3.108 -9.826 1.00 68.25 88 LEU A CA 1
ATOM 697 C C . LEU A 1 88 ? -6.826 4.416 -9.371 1.00 68.25 88 LEU A C 1
ATOM 699 O O . LEU A 1 88 ? -6.038 4.970 -10.130 1.00 68.25 88 LEU A O 1
ATOM 703 N N . ARG A 1 89 ? -7.070 4.847 -8.126 1.00 75.50 89 ARG A N 1
ATOM 704 C CA . ARG A 1 89 ? -6.448 6.052 -7.545 1.00 75.50 89 ARG A CA 1
ATOM 705 C C . ARG A 1 89 ? -4.924 5.947 -7.538 1.00 75.50 89 ARG A C 1
ATOM 707 O O . ARG A 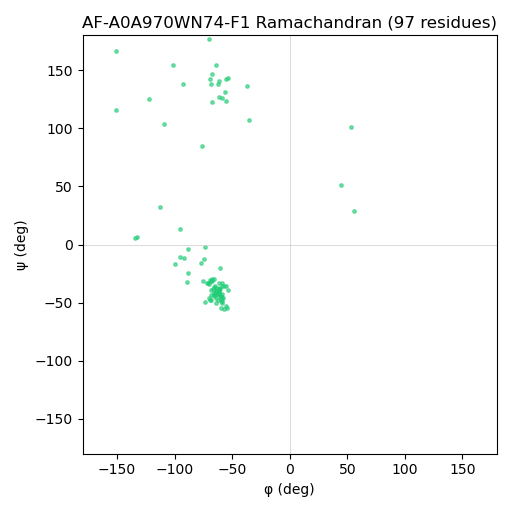1 89 ? -4.244 6.835 -8.036 1.00 75.50 89 ARG A O 1
ATOM 714 N N . LEU A 1 90 ? -4.399 4.824 -7.054 1.00 72.25 90 LEU A N 1
ATOM 715 C CA . LEU A 1 90 ? -2.961 4.584 -7.026 1.00 72.25 90 LEU A CA 1
ATOM 716 C C . LEU A 1 90 ? -2.370 4.541 -8.454 1.00 72.25 90 LEU A C 1
ATOM 718 O O . LEU A 1 90 ? -1.324 5.130 -8.714 1.00 72.25 90 LEU A O 1
ATOM 722 N N . THR A 1 91 ? -3.044 3.893 -9.413 1.00 70.56 91 THR A N 1
ATOM 723 C CA . THR A 1 91 ? -2.557 3.794 -10.805 1.00 70.56 91 THR A CA 1
ATOM 724 C C . THR A 1 91 ? -2.612 5.117 -11.566 1.00 70.56 91 THR A C 1
ATOM 726 O O . THR A 1 91 ? -1.741 5.366 -12.397 1.00 70.56 91 THR A O 1
ATOM 729 N N . GLN A 1 92 ? -3.610 5.961 -11.290 1.00 71.25 92 GLN A N 1
ATOM 730 C CA . GLN A 1 92 ? -3.719 7.300 -11.867 1.00 71.25 92 GLN A CA 1
ATOM 731 C C . GLN A 1 92 ? -2.568 8.189 -11.385 1.00 71.25 92 GLN A C 1
ATOM 733 O O . GLN A 1 92 ? -1.951 8.857 -12.207 1.00 71.25 92 GLN A O 1
ATOM 738 N N . ASP A 1 93 ? -2.204 8.110 -10.103 1.00 63.75 93 ASP A N 1
ATOM 739 C CA . ASP A 1 93 ? -1.100 8.897 -9.541 1.00 63.75 93 ASP A CA 1
ATOM 740 C C . ASP A 1 93 ? 0.275 8.521 -10.102 1.00 63.75 93 ASP A C 1
ATOM 742 O O . ASP A 1 93 ? 1.075 9.413 -10.364 1.00 63.75 93 ASP A O 1
ATOM 746 N N . ARG A 1 94 ? 0.551 7.235 -10.376 1.00 63.06 94 ARG A N 1
ATOM 747 C CA . ARG A 1 94 ? 1.804 6.851 -11.064 1.00 63.06 94 ARG A CA 1
ATOM 748 C C . ARG A 1 94 ? 1.943 7.558 -12.416 1.00 63.06 94 ARG A C 1
ATOM 750 O O . ARG A 1 94 ? 3.050 7.880 -12.829 1.00 63.06 94 ARG A O 1
ATOM 757 N N . ARG A 1 95 ? 0.828 7.769 -13.121 1.00 58.12 95 ARG A N 1
ATOM 758 C CA . ARG A 1 95 ? 0.816 8.480 -14.405 1.00 58.12 95 ARG A CA 1
ATOM 759 C C . ARG A 1 95 ? 1.090 9.976 -14.238 1.00 58.12 95 ARG A C 1
ATOM 761 O O . ARG A 1 95 ? 1.711 10.553 -15.120 1.00 58.12 95 ARG A O 1
ATOM 768 N N . SER A 1 96 ? 0.653 10.564 -13.127 1.00 58.53 96 SER A N 1
ATOM 769 C CA . SER A 1 96 ? 0.862 11.980 -12.807 1.00 58.53 96 SER A CA 1
ATOM 770 C C . SER A 1 96 ? 2.293 12.301 -12.361 1.00 58.53 96 SER A C 1
ATOM 772 O O . SER A 1 96 ? 2.759 13.396 -12.632 1.00 58.53 96 SER A O 1
ATOM 774 N N . ASP A 1 97 ? 2.992 11.367 -11.705 1.00 50.00 97 ASP A N 1
ATOM 775 C CA . ASP A 1 97 ? 4.395 11.541 -11.267 1.00 50.00 97 ASP A CA 1
ATOM 776 C C . ASP A 1 97 ? 5.406 11.377 -12.427 1.00 50.00 97 ASP A C 1
ATOM 778 O O . ASP A 1 97 ? 6.561 11.769 -12.325 1.00 50.00 97 ASP A O 1
ATOM 782 N N . ALA A 1 98 ? 4.970 10.794 -13.551 1.00 49.94 98 ALA A N 1
ATOM 783 C CA . ALA A 1 98 ? 5.790 10.557 -14.741 1.00 49.94 98 ALA A CA 1
ATOM 784 C C . ALA A 1 98 ? 5.661 11.655 -15.825 1.00 49.94 98 ALA A C 1
ATOM 786 O O . ALA A 1 98 ? 6.056 11.409 -16.966 1.00 49.94 98 ALA A O 1
ATOM 787 N N . SER A 1 99 ? 5.064 12.814 -15.504 1.00 43.00 99 SER A N 1
ATOM 788 C CA . SER A 1 99 ? 4.900 13.978 -16.403 1.00 43.00 99 SER A CA 1
ATOM 789 C C . SER A 1 99 ? 5.734 15.175 -15.965 1.00 43.00 99 SER A C 1
ATOM 791 O O . SER A 1 99 ? 5.870 15.374 -14.739 1.00 43.00 99 SER A O 1
#

Nearest PDB structures (foldseek):
  6q8w-assembly1_N  TM=8.031E-01  e=9.919E+00  Thermus thermophilus HB8
  4he8-assembly2_I  TM=7.612E-01  e=9.379E+00  Thermus thermophilus HB8
  5wd8-assembly2_B  TM=5.478E-01  e=8.385E+00  Legionella pneumophila subsp. pneumophila ATCC 43290
  5zkc-assembly1_A  TM=6.076E-01  e=8.385E+00  Homo sapiens

Secondary structure (DSSP, 8-state):
-PPPPPPPTTS-HHHHHHHHHHTTTSS---HHHHHHHHHHHHHHHHHHH--SHHHHHHHHHHHHHHHHHTT-SSSSS-S-S----HHHHHHHHHHHHT-

Mean predicted aligned error: 8.23 Å

Radius of gyration: 13.67 Å; Cα contacts (8 Å, |Δi|>4): 81; chains: 1; bounding box: 36×24×38 Å